Protein AF-A0A6N4TCD5-F1 (afdb_monomer_lite)

Sequence (176 aa):
MNLTTSSFPHFTLLTRANLVRLNRILAWAMVITPVLQFFIRSNLAQALLVDFGLLLAHGILSLILFGLPKVKRQKFTFSMHVMGFRWHVLSPRNEFLLTGHRMAQAISVLPLLFIPGARWLALLMFYPLLKMPVTFIQHLYRAIAFAFQRWGIKYLDAGLVVCIYLFFFITNLLRA

pLDDT: mean 75.92, std 11.94, range [34.78, 91.62]

Structure (mmCIF, N/CA/C/O backbone):
data_AF-A0A6N4TCD5-F1
#
_entry.id   AF-A0A6N4TCD5-F1
#
loop_
_atom_site.group_PDB
_atom_site.id
_atom_site.type_symbol
_atom_site.label_atom_id
_atom_site.label_alt_id
_atom_site.label_comp_id
_atom_site.label_asym_id
_atom_site.label_entity_id
_atom_site.label_seq_id
_atom_site.pdbx_PDB_ins_code
_atom_site.Cartn_x
_atom_site.Cartn_y
_atom_site.Cartn_z
_atom_site.occupancy
_atom_site.B_iso_or_equiv
_atom_site.auth_seq_id
_atom_site.auth_comp_id
_atom_site.auth_asym_id
_atom_site.auth_atom_id
_atom_site.pdbx_PDB_model_num
ATOM 1 N N . MET A 1 1 ? 47.786 36.292 -7.268 1.00 38.09 1 MET A N 1
ATOM 2 C CA . MET A 1 1 ? 46.958 36.176 -6.050 1.00 38.09 1 MET A CA 1
ATOM 3 C C . MET A 1 1 ? 45.861 35.165 -6.368 1.00 38.09 1 MET A C 1
ATOM 5 O O . MET A 1 1 ? 44.871 35.525 -6.986 1.00 38.09 1 MET A O 1
ATOM 9 N N . ASN A 1 2 ? 46.118 33.878 -6.116 1.00 34.78 2 ASN A N 1
ATOM 10 C CA . ASN A 1 2 ? 45.194 32.795 -6.465 1.00 34.78 2 ASN A CA 1
ATOM 11 C C . ASN A 1 2 ? 44.205 32.611 -5.317 1.00 34.78 2 ASN A C 1
ATOM 13 O O . ASN A 1 2 ? 44.589 32.165 -4.238 1.00 34.78 2 ASN A O 1
ATOM 17 N N . LEU A 1 3 ? 42.951 32.990 -5.551 1.00 40.16 3 LEU A N 1
ATOM 18 C CA . LEU A 1 3 ? 41.849 32.700 -4.644 1.00 40.16 3 LEU A CA 1
ATOM 19 C C . LEU A 1 3 ? 41.590 31.193 -4.683 1.00 40.16 3 LEU A C 1
ATOM 21 O O . LEU A 1 3 ? 41.121 30.649 -5.681 1.00 40.16 3 LEU A O 1
ATOM 25 N N . THR A 1 4 ? 41.937 30.519 -3.593 1.00 43.75 4 THR A N 1
ATOM 26 C CA . THR A 1 4 ? 41.515 29.156 -3.303 1.00 43.75 4 THR A CA 1
ATOM 27 C C . THR A 1 4 ? 39.992 29.139 -3.209 1.00 43.75 4 THR A C 1
ATOM 29 O O . THR A 1 4 ? 39.393 29.711 -2.302 1.00 43.75 4 THR A O 1
ATOM 32 N N . THR A 1 5 ? 39.345 28.493 -4.176 1.00 44.97 5 THR A N 1
ATOM 33 C CA . THR A 1 5 ? 37.927 28.151 -4.097 1.00 44.97 5 THR A CA 1
ATOM 34 C C . THR A 1 5 ? 37.738 27.208 -2.914 1.00 44.97 5 THR A C 1
ATOM 36 O O . THR A 1 5 ? 38.120 26.037 -2.981 1.00 44.97 5 THR A O 1
ATOM 39 N N . SER A 1 6 ? 37.188 27.721 -1.817 1.00 43.94 6 SER A N 1
ATOM 40 C CA . SER A 1 6 ? 36.751 26.912 -0.688 1.00 43.94 6 SER A CA 1
ATOM 41 C C . SER A 1 6 ? 35.636 25.975 -1.154 1.00 43.94 6 SER A C 1
ATOM 43 O O . SER A 1 6 ? 34.557 26.392 -1.577 1.00 43.94 6 SER A O 1
ATOM 45 N N . SER A 1 7 ? 35.911 24.676 -1.115 1.00 46.12 7 SER A N 1
ATOM 46 C CA . SER A 1 7 ? 34.927 23.623 -1.327 1.00 46.12 7 SER A CA 1
ATOM 47 C C . SER A 1 7 ? 33.993 23.562 -0.118 1.00 46.12 7 SER A C 1
ATOM 49 O O . SER A 1 7 ? 34.212 22.822 0.838 1.00 46.12 7 SER A O 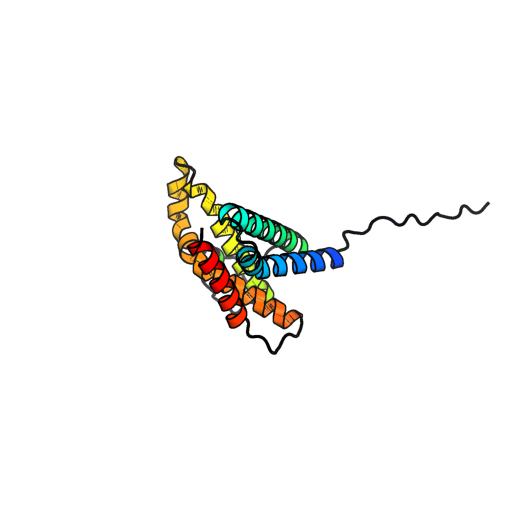1
ATOM 51 N N . PHE A 1 8 ? 32.929 24.361 -0.148 1.00 42.75 8 PHE A N 1
ATOM 52 C CA . PHE A 1 8 ? 31.810 24.181 0.771 1.00 42.75 8 PHE A CA 1
ATOM 53 C C . PHE A 1 8 ? 31.171 22.802 0.523 1.00 42.75 8 PHE A C 1
ATOM 55 O O . PHE A 1 8 ? 30.797 22.505 -0.617 1.00 42.75 8 PHE A O 1
ATOM 62 N N . PRO A 1 9 ? 31.009 21.944 1.550 1.00 44.44 9 PRO A N 1
ATOM 63 C CA . PRO A 1 9 ? 30.309 20.678 1.409 1.00 44.44 9 PRO A CA 1
ATOM 64 C C . PRO A 1 9 ? 28.814 20.987 1.328 1.00 44.44 9 PRO A C 1
ATOM 66 O O . PRO A 1 9 ? 28.097 21.008 2.327 1.00 44.44 9 PRO A O 1
ATOM 69 N N . HIS A 1 10 ? 28.328 21.293 0.128 1.00 45.38 10 HIS A N 1
ATOM 70 C CA . HIS A 1 10 ? 26.904 21.470 -0.089 1.00 45.38 10 HIS A CA 1
ATOM 71 C C . HIS A 1 10 ? 26.194 20.138 0.159 1.00 45.38 10 HIS A C 1
ATOM 73 O O . HIS A 1 10 ? 26.377 19.160 -0.569 1.00 45.38 10 HIS A O 1
ATOM 79 N N . PHE A 1 11 ? 25.373 20.134 1.208 1.00 46.97 11 PHE A N 1
ATOM 80 C CA . PHE A 1 11 ? 24.264 19.228 1.466 1.00 46.97 11 PHE A CA 1
ATOM 81 C C . PHE A 1 11 ? 23.596 18.736 0.171 1.00 46.97 11 PHE A C 1
ATOM 83 O O . PHE A 1 11 ? 22.622 19.305 -0.313 1.00 46.97 11 PHE A O 1
ATOM 90 N N . THR A 1 12 ? 24.069 17.619 -0.373 1.00 52.59 12 THR A N 1
ATOM 91 C CA . THR A 1 12 ? 23.380 16.867 -1.428 1.00 52.59 12 THR A CA 1
ATOM 92 C C . THR A 1 12 ? 22.686 15.661 -0.797 1.00 52.59 12 THR A C 1
ATOM 94 O O . THR A 1 12 ? 22.805 14.523 -1.241 1.00 52.59 12 THR A O 1
ATOM 97 N N . LEU A 1 13 ? 21.927 15.894 0.282 1.00 54.75 13 LEU A N 1
ATOM 98 C CA . LEU A 1 13 ? 21.141 14.844 0.946 1.00 54.75 13 LEU A CA 1
ATOM 99 C C . LEU A 1 13 ? 20.081 14.231 0.012 1.00 54.75 13 LEU A C 1
ATOM 101 O O . LEU A 1 13 ? 19.708 13.070 0.179 1.00 54.75 13 LEU A O 1
ATOM 105 N N . LEU A 1 14 ? 19.666 14.956 -1.029 1.00 70.06 14 LEU A N 1
ATOM 106 C CA . LEU A 1 14 ? 18.610 14.560 -1.961 1.00 70.06 14 LEU A CA 1
ATOM 107 C C . LEU A 1 14 ? 19.151 14.033 -3.299 1.00 70.06 14 LEU A C 1
ATOM 109 O O . LEU A 1 14 ? 18.654 14.384 -4.367 1.00 70.06 14 LEU A O 1
ATOM 113 N N . THR A 1 15 ? 20.159 13.156 -3.282 1.00 84.19 15 THR A N 1
ATOM 114 C CA . THR A 1 15 ? 20.471 12.391 -4.500 1.00 84.19 15 THR A CA 1
ATOM 115 C C . THR A 1 15 ? 19.333 11.418 -4.814 1.00 84.19 15 THR A C 1
ATOM 117 O O . THR A 1 15 ? 18.713 10.835 -3.919 1.00 84.19 15 THR A O 1
ATOM 120 N N . ARG A 1 16 ? 19.084 11.158 -6.104 1.00 81.62 16 ARG A N 1
ATOM 121 C CA . ARG A 1 16 ? 18.098 10.149 -6.535 1.00 81.62 16 ARG A CA 1
ATOM 122 C C . ARG A 1 16 ? 18.355 8.779 -5.894 1.00 81.62 16 ARG A C 1
ATOM 124 O O . ARG A 1 16 ? 17.410 8.066 -5.568 1.00 81.62 16 ARG A O 1
ATOM 131 N N . ALA A 1 17 ? 19.622 8.423 -5.682 1.00 83.31 17 ALA A N 1
ATOM 132 C CA . ALA A 1 17 ? 20.013 7.189 -5.006 1.00 83.31 17 ALA A CA 1
ATOM 133 C C . ALA A 1 17 ? 19.551 7.156 -3.539 1.00 83.31 17 ALA A C 1
ATOM 135 O O . ALA A 1 17 ? 18.978 6.154 -3.106 1.00 83.31 17 ALA A O 1
ATOM 136 N N . ASN A 1 18 ? 19.736 8.251 -2.794 1.00 87.12 18 ASN A N 1
ATOM 137 C CA . ASN A 1 18 ? 19.274 8.368 -1.410 1.00 87.12 18 ASN A CA 1
ATOM 138 C C . ASN A 1 18 ? 17.747 8.317 -1.315 1.00 87.12 18 ASN A C 1
ATOM 140 O O . ASN A 1 18 ? 17.219 7.610 -0.461 1.00 87.12 18 ASN A O 1
ATOM 144 N N . LEU A 1 19 ? 17.033 8.960 -2.242 1.00 86.44 19 LEU A N 1
ATOM 145 C CA . LEU A 1 19 ? 15.571 8.895 -2.294 1.00 86.44 19 LEU A CA 1
ATOM 146 C C . LEU A 1 19 ? 15.054 7.477 -2.575 1.00 86.44 19 LEU A C 1
ATOM 148 O O . LEU A 1 19 ? 14.111 7.028 -1.931 1.00 86.44 19 LEU A O 1
ATOM 152 N N . VAL A 1 20 ? 15.696 6.721 -3.474 1.00 83.69 20 VAL A N 1
ATOM 153 C CA . VAL A 1 20 ? 15.352 5.303 -3.697 1.00 83.69 20 VAL A CA 1
ATOM 154 C C . VAL A 1 20 ? 15.602 4.464 -2.440 1.00 83.69 20 VAL A C 1
ATOM 156 O O . VAL A 1 20 ? 14.801 3.581 -2.125 1.00 83.69 20 VAL A O 1
ATOM 159 N N . ARG A 1 21 ? 16.690 4.732 -1.705 1.00 85.50 21 ARG A N 1
ATOM 160 C CA . ARG A 1 21 ? 16.986 4.058 -0.429 1.00 85.50 21 ARG A CA 1
ATOM 161 C C . ARG A 1 21 ? 15.951 4.401 0.642 1.00 85.50 21 ARG A C 1
ATOM 163 O O . ARG A 1 21 ? 15.476 3.484 1.304 1.00 85.50 21 ARG A O 1
ATOM 170 N N . LEU A 1 22 ? 15.564 5.669 0.769 1.00 87.94 22 LEU A N 1
ATOM 171 C CA . LEU A 1 22 ? 14.515 6.110 1.688 1.00 87.94 22 LEU A CA 1
ATOM 172 C C . LEU A 1 22 ? 13.174 5.456 1.347 1.00 87.94 22 LEU A C 1
ATOM 174 O O . LEU A 1 22 ? 12.535 4.879 2.220 1.00 87.94 22 LEU A O 1
ATOM 178 N N . ASN A 1 23 ? 12.794 5.444 0.067 1.00 86.44 23 ASN A N 1
ATOM 179 C CA . ASN A 1 23 ? 11.556 4.807 -0.378 1.00 86.44 23 ASN A CA 1
ATOM 180 C C . ASN A 1 23 ? 11.506 3.316 -0.023 1.00 86.44 23 ASN A C 1
ATOM 182 O O . ASN A 1 23 ? 10.447 2.782 0.299 1.00 86.44 23 ASN A O 1
ATOM 186 N N . ARG A 1 24 ? 12.666 2.651 -0.052 1.00 82.38 24 ARG A N 1
ATOM 187 C CA . ARG A 1 24 ? 12.828 1.263 0.387 1.00 82.38 24 ARG A CA 1
ATOM 188 C C . ARG A 1 24 ? 12.695 1.108 1.903 1.00 82.38 24 ARG A C 1
ATOM 190 O O . ARG A 1 24 ? 12.089 0.138 2.338 1.00 82.38 24 ARG A O 1
ATOM 197 N N . ILE A 1 25 ? 13.260 2.020 2.693 1.00 87.12 25 ILE A N 1
ATOM 198 C CA . ILE A 1 25 ? 13.125 1.999 4.159 1.00 87.12 25 ILE A CA 1
ATOM 199 C C . ILE A 1 25 ? 11.656 2.169 4.548 1.00 87.12 25 ILE A C 1
ATOM 201 O O . ILE A 1 25 ? 11.150 1.381 5.337 1.00 87.12 25 ILE A O 1
ATOM 205 N N . LEU A 1 26 ? 10.954 3.123 3.929 1.00 86.81 26 LEU A N 1
ATOM 206 C CA . LEU A 1 26 ? 9.521 3.331 4.150 1.00 86.81 26 LEU A CA 1
ATOM 207 C C . LEU A 1 26 ? 8.703 2.081 3.797 1.00 86.81 26 LEU A C 1
ATOM 209 O O . LEU A 1 26 ? 7.819 1.699 4.556 1.00 86.81 26 LEU A O 1
ATOM 213 N N . ALA A 1 27 ? 9.040 1.402 2.693 1.00 83.00 27 ALA A N 1
ATOM 214 C CA . ALA A 1 27 ? 8.392 0.147 2.314 1.00 83.00 27 ALA A CA 1
ATOM 215 C C . ALA A 1 27 ? 8.540 -0.943 3.388 1.00 83.00 27 ALA A C 1
ATOM 217 O O . ALA A 1 27 ? 7.568 -1.615 3.714 1.00 83.00 27 ALA A O 1
ATOM 218 N N . TRP A 1 28 ? 9.738 -1.101 3.961 1.00 83.06 28 TRP A N 1
ATOM 219 C CA . TRP A 1 28 ? 9.966 -2.066 5.042 1.00 83.06 28 TRP A CA 1
ATOM 220 C C . TRP A 1 28 ? 9.320 -1.683 6.351 1.00 83.06 28 TRP A C 1
ATOM 222 O O . TRP A 1 28 ? 8.792 -2.558 7.031 1.00 83.06 28 TRP A O 1
ATOM 232 N N . ALA A 1 29 ? 9.362 -0.398 6.695 1.00 87.94 29 ALA A N 1
ATOM 233 C CA . ALA A 1 29 ? 8.721 0.104 7.894 1.00 87.94 29 ALA A CA 1
ATOM 234 C C . ALA A 1 29 ? 7.249 -0.318 7.898 1.00 87.94 29 ALA A C 1
ATOM 236 O O . ALA A 1 29 ? 6.829 -0.953 8.854 1.00 87.94 29 ALA A O 1
ATOM 237 N N . MET A 1 30 ? 6.530 -0.115 6.786 1.00 84.94 30 MET A N 1
ATOM 238 C CA . MET A 1 30 ? 5.135 -0.549 6.645 1.00 84.94 30 MET A CA 1
ATOM 239 C C . MET A 1 30 ? 4.918 -2.056 6.815 1.00 84.94 30 MET A C 1
ATOM 241 O O . MET A 1 30 ? 3.857 -2.451 7.272 1.00 84.94 30 MET A O 1
ATOM 245 N N . VAL A 1 31 ? 5.869 -2.912 6.423 1.00 83.75 31 VAL A N 1
ATOM 246 C CA . VAL A 1 31 ? 5.744 -4.374 6.605 1.00 83.75 31 VAL A CA 1
ATOM 247 C C . VAL A 1 31 ? 5.981 -4.764 8.066 1.00 83.75 31 VAL A C 1
ATOM 249 O O . VAL A 1 31 ? 5.365 -5.698 8.571 1.00 83.75 31 VAL A O 1
ATOM 252 N N . ILE A 1 32 ? 6.882 -4.058 8.746 1.00 87.50 32 ILE A N 1
ATOM 253 C CA . ILE A 1 32 ? 7.295 -4.352 10.120 1.00 87.50 32 ILE A CA 1
ATOM 254 C C . ILE A 1 32 ? 6.338 -3.720 11.143 1.00 87.50 32 ILE A C 1
ATOM 256 O O . ILE A 1 32 ? 6.231 -4.219 12.265 1.00 87.50 32 ILE A O 1
ATOM 260 N N . THR A 1 33 ? 5.620 -2.652 10.788 1.00 88.69 33 THR A N 1
ATOM 261 C CA . THR A 1 33 ? 4.800 -1.898 11.741 1.00 88.69 33 THR A CA 1
ATOM 262 C C . THR A 1 33 ? 3.742 -2.720 12.474 1.00 88.69 33 THR A C 1
ATOM 264 O O . THR A 1 33 ? 3.699 -2.562 13.695 1.00 88.69 33 THR A O 1
ATOM 267 N N . PRO A 1 34 ? 2.983 -3.663 11.871 1.00 84.31 34 PRO A N 1
ATOM 268 C CA . PRO A 1 34 ? 2.022 -4.451 12.648 1.00 84.31 34 PRO A CA 1
ATOM 269 C C . PRO A 1 34 ? 2.697 -5.319 13.712 1.00 84.31 34 PRO A C 1
ATOM 271 O O . PRO A 1 34 ? 2.149 -5.527 14.794 1.00 84.31 34 PRO A O 1
ATOM 274 N N . VAL A 1 35 ? 3.916 -5.793 13.437 1.00 87.81 35 VAL A N 1
ATOM 275 C CA . VAL A 1 35 ? 4.710 -6.570 14.395 1.00 87.81 35 VAL A CA 1
ATOM 276 C C . VAL A 1 35 ? 5.132 -5.680 15.565 1.00 87.81 35 VAL A C 1
ATOM 278 O O . VAL A 1 35 ? 4.937 -6.044 16.721 1.00 87.81 35 VAL A O 1
ATOM 281 N N . LEU A 1 36 ? 5.661 -4.485 15.290 1.00 88.56 36 LEU A N 1
ATOM 282 C CA . LEU A 1 36 ? 6.076 -3.545 16.338 1.00 88.56 36 LEU A CA 1
ATOM 283 C C . LEU A 1 36 ? 4.895 -3.069 17.192 1.00 88.56 36 LEU A C 1
ATOM 285 O O . LEU A 1 36 ? 4.983 -3.075 18.418 1.00 88.56 36 LEU A O 1
ATOM 289 N N . GLN A 1 37 ? 3.782 -2.706 16.555 1.00 88.06 37 GLN A N 1
ATOM 290 C CA . GLN A 1 37 ? 2.561 -2.268 17.233 1.00 88.06 37 GLN A CA 1
ATOM 291 C C . GLN A 1 37 ? 2.003 -3.357 18.156 1.00 88.06 37 GLN A C 1
ATOM 293 O O . GLN A 1 37 ? 1.545 -3.048 19.256 1.00 88.06 37 GLN A O 1
ATOM 298 N N . PHE A 1 38 ? 2.111 -4.627 17.753 1.00 85.19 38 PHE A N 1
ATOM 299 C CA . PHE A 1 38 ? 1.708 -5.762 18.580 1.00 85.19 38 PHE A CA 1
ATOM 300 C C . PHE A 1 38 ? 2.509 -5.851 19.879 1.00 85.19 38 PHE A C 1
ATOM 302 O O . PHE A 1 38 ? 1.931 -6.062 20.948 1.00 85.19 38 PHE A O 1
ATOM 309 N N . PHE A 1 39 ? 3.831 -5.679 19.806 1.00 89.00 39 PHE A N 1
ATOM 310 C CA . PHE A 1 39 ? 4.695 -5.748 20.985 1.00 89.00 39 PHE A CA 1
ATOM 311 C C . PHE A 1 39 ? 4.561 -4.520 21.889 1.00 89.00 39 PHE A C 1
ATOM 313 O O . PHE A 1 39 ? 4.562 -4.662 23.109 1.00 89.00 39 PHE A O 1
ATOM 320 N N . ILE A 1 40 ? 4.398 -3.330 21.304 1.00 89.19 40 ILE A N 1
ATOM 321 C CA . ILE A 1 40 ? 4.283 -2.061 22.044 1.00 89.19 40 ILE A CA 1
ATOM 322 C C . ILE A 1 40 ? 2.852 -1.843 22.573 1.00 89.19 40 ILE A C 1
ATOM 324 O O . ILE A 1 40 ? 2.622 -0.951 23.385 1.00 89.19 40 ILE A O 1
ATOM 328 N N . ARG A 1 41 ? 1.890 -2.688 22.171 1.00 86.00 41 ARG A N 1
ATOM 329 C CA . ARG A 1 41 ? 0.465 -2.581 22.530 1.00 86.00 41 ARG A CA 1
ATOM 330 C C . ARG A 1 41 ? -0.117 -1.210 22.174 1.00 86.00 41 ARG A C 1
ATOM 332 O O . ARG A 1 41 ? -0.867 -0.620 22.948 1.00 86.00 41 ARG A O 1
ATOM 339 N N . SER A 1 42 ? 0.259 -0.691 21.007 1.00 83.81 42 SER A N 1
ATOM 340 C CA . SER A 1 42 ? -0.278 0.574 20.504 1.00 83.81 42 SER A CA 1
ATOM 341 C C . SER A 1 42 ? -1.791 0.470 20.321 1.00 83.81 42 SER A C 1
ATOM 343 O O . SER A 1 42 ? -2.291 -0.560 19.869 1.00 83.81 42 SER A O 1
ATOM 345 N N . ASN A 1 43 ? -2.527 1.540 20.636 1.00 84.75 43 ASN A N 1
ATOM 346 C CA . ASN A 1 43 ? -3.950 1.572 20.311 1.00 84.75 43 ASN A CA 1
ATOM 347 C C . ASN A 1 43 ? -4.143 1.580 18.781 1.00 84.75 43 ASN A C 1
ATOM 349 O O . ASN A 1 43 ? -3.292 2.075 18.034 1.00 84.75 43 ASN A O 1
ATOM 353 N N . LEU A 1 44 ? -5.264 1.028 18.309 1.00 78.00 44 LEU A N 1
ATOM 354 C CA . LEU A 1 44 ? -5.511 0.865 16.874 1.00 78.00 44 LEU A CA 1
ATOM 355 C C . LEU A 1 44 ? -5.546 2.200 16.127 1.00 78.00 44 LEU A C 1
ATOM 357 O O . LEU A 1 44 ? -5.035 2.286 15.018 1.00 78.00 44 LEU A O 1
ATOM 361 N N . ALA A 1 45 ? -6.099 3.254 16.727 1.00 79.00 45 ALA A N 1
ATOM 362 C CA . ALA A 1 45 ? -6.176 4.562 16.080 1.00 79.00 45 ALA A CA 1
ATOM 363 C C . ALA A 1 45 ? -4.781 5.150 15.787 1.00 79.00 45 ALA A C 1
ATOM 365 O O . ALA A 1 45 ? -4.5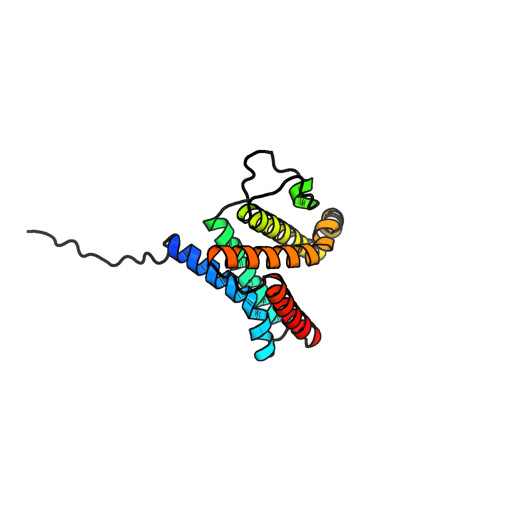31 5.626 14.681 1.00 79.00 45 ALA A O 1
ATOM 366 N N . GLN A 1 46 ? -3.855 5.080 16.747 1.00 80.38 46 GLN A N 1
ATOM 367 C CA . GLN A 1 46 ? -2.470 5.528 16.579 1.00 80.38 46 GLN A CA 1
ATOM 368 C C . GLN A 1 46 ? -1.703 4.613 15.626 1.00 80.38 46 GLN A C 1
ATOM 370 O O . GLN A 1 46 ? -0.965 5.109 14.778 1.00 80.38 46 GLN A O 1
ATOM 375 N N . ALA A 1 47 ? -1.902 3.297 15.733 1.00 82.56 47 ALA A N 1
ATOM 376 C CA . ALA A 1 47 ? -1.318 2.316 14.824 1.00 82.56 47 ALA A CA 1
ATOM 377 C C . ALA A 1 47 ? -1.701 2.610 13.363 1.00 82.56 47 ALA A C 1
ATOM 379 O O . ALA A 1 47 ? -0.829 2.812 12.516 1.00 82.56 47 ALA A O 1
ATOM 380 N N . LEU A 1 48 ? -3.002 2.764 13.098 1.00 81.38 48 LEU A N 1
ATOM 381 C CA . LEU A 1 48 ? -3.529 3.108 11.779 1.00 81.38 48 LEU A CA 1
ATOM 382 C C . LEU A 1 48 ? -3.017 4.461 11.283 1.00 81.38 48 LEU A C 1
ATOM 384 O O . LEU A 1 48 ? -2.707 4.589 10.101 1.00 81.38 48 LEU A O 1
ATOM 388 N N . LEU A 1 49 ? -2.901 5.464 12.159 1.00 83.50 49 LEU A N 1
ATOM 389 C CA . LEU A 1 49 ? -2.362 6.773 11.787 1.00 83.50 49 LEU A CA 1
ATOM 390 C C . LEU A 1 49 ? -0.902 6.667 11.319 1.00 83.50 49 LEU A C 1
ATOM 392 O O . LEU A 1 49 ? -0.540 7.251 10.297 1.00 83.50 49 LEU A O 1
ATOM 396 N N . VAL A 1 50 ? -0.072 5.912 12.046 1.00 84.12 50 VAL A N 1
ATOM 397 C CA . VAL A 1 50 ? 1.337 5.687 11.692 1.00 84.12 50 VAL A CA 1
ATOM 398 C C . VAL A 1 50 ? 1.444 4.924 10.375 1.00 84.12 50 VAL A C 1
ATOM 400 O O . VAL A 1 50 ? 2.182 5.349 9.484 1.00 84.12 50 VAL A O 1
ATOM 403 N N . ASP A 1 51 ? 0.676 3.846 10.216 1.00 83.50 51 ASP A N 1
ATOM 404 C CA . ASP A 1 51 ? 0.672 3.044 8.991 1.00 83.50 51 ASP A CA 1
ATOM 405 C C . ASP A 1 51 ? 0.208 3.858 7.784 1.00 83.50 51 ASP A C 1
ATOM 407 O O . ASP A 1 51 ? 0.814 3.797 6.712 1.00 83.50 51 ASP A O 1
ATOM 411 N N . PHE A 1 52 ? -0.816 4.691 7.968 1.00 80.25 52 PHE A N 1
ATOM 412 C CA . PHE A 1 52 ? -1.302 5.595 6.936 1.00 80.25 52 PHE A CA 1
ATOM 413 C C . PHE A 1 52 ? -0.269 6.668 6.577 1.00 80.25 52 PHE A C 1
ATOM 415 O O . PHE A 1 52 ? -0.040 6.931 5.395 1.00 80.25 52 PHE A O 1
ATOM 422 N N . GLY A 1 53 ? 0.409 7.252 7.568 1.00 83.94 53 GLY A N 1
ATOM 423 C CA . GLY A 1 53 ? 1.491 8.212 7.346 1.00 83.94 53 GLY A CA 1
ATOM 424 C C . GLY A 1 53 ? 2.659 7.609 6.561 1.00 83.94 53 GLY A C 1
ATOM 425 O O . GLY A 1 53 ? 3.138 8.212 5.597 1.00 83.94 53 GLY A O 1
ATOM 426 N N . LEU A 1 54 ? 3.077 6.389 6.912 1.00 85.12 54 LEU A N 1
ATOM 427 C CA . LEU A 1 54 ? 4.113 5.649 6.187 1.00 85.12 54 LEU A CA 1
ATOM 428 C C . LEU A 1 54 ? 3.679 5.310 4.757 1.00 85.12 54 LEU A C 1
ATOM 430 O O . LEU A 1 54 ? 4.470 5.481 3.825 1.00 85.12 54 LEU A O 1
ATOM 434 N N . LEU A 1 55 ? 2.423 4.892 4.571 1.00 83.00 55 LEU A N 1
ATOM 435 C CA . LEU A 1 55 ? 1.841 4.609 3.261 1.00 83.00 55 LEU A CA 1
ATOM 436 C C . LEU A 1 55 ? 1.819 5.845 2.366 1.00 83.00 55 LEU A C 1
ATOM 438 O O . LEU A 1 55 ? 2.232 5.767 1.207 1.00 83.00 55 LEU A O 1
ATOM 442 N N . LEU A 1 56 ? 1.390 6.992 2.896 1.00 82.12 56 LEU A N 1
ATOM 443 C CA . LEU A 1 56 ? 1.396 8.257 2.167 1.00 82.12 56 LEU A CA 1
ATOM 444 C C . LEU A 1 56 ? 2.817 8.675 1.788 1.00 82.12 56 LEU A C 1
ATOM 446 O O . LEU A 1 56 ? 3.069 8.976 0.622 1.00 82.12 56 LEU A O 1
ATOM 450 N N . ALA A 1 57 ? 3.756 8.640 2.736 1.00 85.81 57 ALA A N 1
ATOM 451 C CA . ALA A 1 57 ? 5.147 9.001 2.479 1.00 85.81 57 ALA A CA 1
ATOM 452 C C . ALA A 1 57 ? 5.777 8.099 1.403 1.00 85.81 57 ALA A C 1
ATOM 454 O O . ALA A 1 57 ? 6.384 8.596 0.450 1.00 85.81 57 ALA A O 1
ATOM 455 N N . HIS A 1 58 ? 5.586 6.780 1.508 1.00 85.00 58 HIS A N 1
ATOM 456 C CA . HIS A 1 58 ? 6.057 5.816 0.515 1.00 85.00 58 HIS A CA 1
ATOM 457 C C . HIS A 1 58 ? 5.389 6.021 -0.852 1.00 85.00 58 HIS A C 1
ATOM 459 O O . HIS A 1 58 ? 6.058 5.980 -1.886 1.00 85.00 58 HIS A O 1
ATOM 465 N N . GLY A 1 59 ? 4.075 6.253 -0.877 1.00 78.94 59 GLY A N 1
ATOM 466 C CA . GLY A 1 59 ? 3.306 6.467 -2.100 1.00 78.94 59 GLY A CA 1
ATOM 467 C C . GLY A 1 59 ? 3.739 7.729 -2.845 1.00 78.94 59 GLY A C 1
ATOM 468 O O . GLY A 1 59 ? 4.055 7.662 -4.035 1.00 78.94 59 GLY A O 1
ATOM 469 N N . ILE A 1 60 ? 3.832 8.860 -2.139 1.00 81.94 60 ILE A N 1
ATOM 470 C CA . ILE A 1 60 ? 4.288 10.145 -2.691 1.00 81.94 60 ILE A CA 1
ATOM 471 C C . ILE A 1 60 ? 5.711 10.008 -3.231 1.00 81.94 60 ILE A C 1
ATOM 473 O O . ILE A 1 60 ? 5.977 10.354 -4.384 1.00 81.94 60 ILE A O 1
ATOM 477 N N . LEU A 1 61 ? 6.625 9.446 -2.438 1.00 84.00 61 LEU A N 1
ATOM 478 C CA . LEU A 1 61 ? 8.013 9.287 -2.854 1.00 84.00 61 LEU A CA 1
ATOM 479 C C . LEU A 1 61 ? 8.150 8.323 -4.044 1.00 84.00 61 LEU A C 1
ATOM 481 O O . LEU A 1 61 ? 8.933 8.573 -4.963 1.00 84.00 61 LEU A O 1
ATOM 485 N N . SER A 1 62 ? 7.345 7.261 -4.092 1.00 78.81 62 SER A N 1
ATOM 486 C CA . SER A 1 62 ? 7.282 6.349 -5.238 1.00 78.81 62 SER A CA 1
ATOM 487 C C . SER A 1 62 ? 6.785 7.043 -6.508 1.00 78.81 62 SER A C 1
ATOM 489 O O . SER A 1 62 ? 7.348 6.808 -7.580 1.00 78.81 62 SER A O 1
ATOM 491 N N . LEU A 1 63 ? 5.787 7.926 -6.408 1.00 78.25 63 LEU A N 1
ATOM 492 C CA . LEU A 1 63 ? 5.310 8.726 -7.541 1.00 78.25 63 LEU A CA 1
ATOM 493 C C . LEU A 1 63 ? 6.391 9.685 -8.046 1.00 78.25 63 LEU A C 1
ATOM 495 O O . LEU A 1 63 ? 6.632 9.731 -9.252 1.00 78.25 63 LEU A O 1
ATOM 499 N N . ILE A 1 64 ? 7.093 10.373 -7.143 1.00 81.06 64 ILE A N 1
ATOM 500 C CA . ILE A 1 64 ? 8.209 11.266 -7.493 1.00 81.06 64 ILE A CA 1
ATOM 501 C C . ILE A 1 64 ? 9.323 10.490 -8.216 1.00 81.06 64 ILE A C 1
ATOM 503 O O . ILE A 1 64 ? 9.860 10.951 -9.222 1.00 81.06 64 ILE A O 1
ATOM 507 N N . LEU A 1 65 ? 9.672 9.291 -7.737 1.00 80.56 65 LEU A N 1
ATOM 508 C CA . LEU A 1 65 ? 10.808 8.528 -8.268 1.00 80.56 65 LEU A CA 1
ATOM 509 C C . LEU A 1 65 ? 10.505 7.756 -9.553 1.00 80.56 65 LEU A C 1
ATOM 511 O O . LEU A 1 65 ? 11.409 7.552 -10.378 1.00 80.56 65 LEU A O 1
ATOM 515 N N . PHE A 1 66 ? 9.272 7.268 -9.699 1.00 76.38 66 PHE A N 1
ATOM 516 C CA . PHE A 1 66 ? 8.917 6.281 -10.719 1.00 76.38 66 PHE A CA 1
ATOM 517 C C . PHE A 1 66 ? 7.791 6.724 -11.656 1.00 76.38 66 PHE A C 1
ATOM 519 O O . PHE A 1 66 ? 7.658 6.118 -12.727 1.00 76.38 66 PHE A O 1
ATOM 526 N N . GLY A 1 67 ? 7.044 7.769 -11.296 1.00 73.88 67 GLY A N 1
ATOM 527 C CA . GLY A 1 67 ? 5.893 8.268 -12.038 1.00 73.88 67 GLY A CA 1
ATOM 528 C C . GLY A 1 67 ? 4.715 7.293 -12.066 1.00 73.88 67 GLY A C 1
ATOM 529 O O . GLY A 1 67 ? 4.696 6.263 -11.388 1.00 73.88 67 GLY A O 1
ATOM 530 N N . LEU A 1 68 ? 3.725 7.619 -12.895 1.00 69.31 68 LEU A N 1
ATOM 531 C CA . LEU A 1 68 ? 2.571 6.758 -13.143 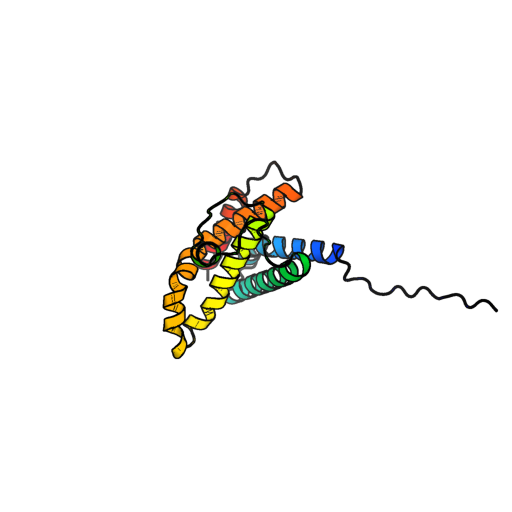1.00 69.31 68 LEU A CA 1
ATOM 532 C C . LEU A 1 68 ? 2.969 5.487 -13.922 1.00 69.31 68 LEU A C 1
ATOM 534 O O . LEU A 1 68 ? 3.944 5.505 -14.688 1.00 69.31 68 LEU A O 1
ATOM 538 N N . PRO A 1 69 ? 2.223 4.376 -13.763 1.00 63.03 69 PRO A N 1
ATOM 539 C CA . PRO A 1 69 ? 2.437 3.175 -14.564 1.00 63.03 69 PRO A CA 1
ATOM 540 C C . PRO A 1 69 ? 2.389 3.517 -16.060 1.00 63.03 69 PRO A C 1
ATOM 542 O O . PRO A 1 69 ? 1.476 4.192 -16.524 1.00 63.03 69 PRO A O 1
ATOM 545 N N . LYS A 1 70 ? 3.377 3.051 -16.834 1.00 65.00 70 LYS A N 1
ATOM 546 C CA . LYS A 1 70 ? 3.431 3.251 -18.293 1.00 65.00 70 LYS A CA 1
ATOM 547 C C . LYS A 1 70 ? 3.109 1.934 -18.992 1.00 65.00 70 LYS A C 1
ATOM 549 O O . LYS A 1 70 ? 3.894 0.988 -18.904 1.00 65.00 70 LYS A O 1
ATOM 554 N N . VAL A 1 71 ? 1.986 1.862 -19.704 1.00 60.72 71 VAL A N 1
ATOM 555 C CA . VAL A 1 71 ? 1.629 0.702 -20.535 1.00 60.72 71 VAL A CA 1
ATOM 556 C C . VAL A 1 71 ? 2.073 0.990 -21.969 1.00 60.72 71 VAL A C 1
ATOM 558 O O . VAL A 1 71 ? 1.554 1.890 -22.615 1.00 60.72 71 VAL A O 1
ATOM 561 N N . LYS A 1 72 ? 3.083 0.256 -22.460 1.00 54.28 72 LYS A N 1
ATOM 562 C CA . LYS A 1 72 ? 3.774 0.550 -23.733 1.00 54.28 72 LYS A CA 1
ATOM 563 C C . LYS A 1 72 ? 2.923 0.360 -25.002 1.00 54.28 72 LYS A C 1
ATOM 565 O O 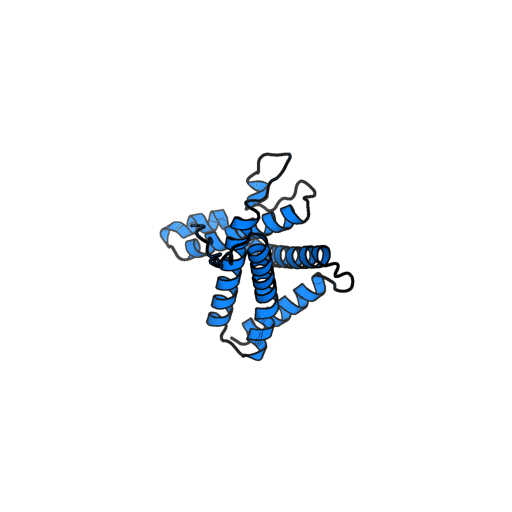. LYS A 1 72 ? 3.393 0.745 -26.064 1.00 54.28 72 LYS A O 1
ATOM 570 N N . ARG A 1 73 ? 1.741 -0.271 -24.938 1.00 55.03 73 ARG A N 1
ATOM 571 C CA . ARG A 1 73 ? 1.019 -0.722 -26.148 1.00 55.03 73 ARG A CA 1
ATOM 572 C C . ARG A 1 73 ? -0.476 -0.388 -26.244 1.00 55.03 73 ARG A C 1
ATOM 574 O O . ARG A 1 73 ? -1.033 -0.621 -27.304 1.00 55.03 73 ARG A O 1
ATOM 581 N N . GLN A 1 74 ? -1.125 0.185 -25.228 1.00 54.41 74 GLN A N 1
ATOM 582 C CA . GLN A 1 74 ? -2.547 0.561 -25.316 1.00 54.41 74 GLN A CA 1
ATOM 583 C C . GLN A 1 74 ? -2.888 1.749 -24.412 1.00 54.41 74 GLN A C 1
ATOM 585 O O . GLN A 1 74 ? -2.279 1.928 -23.355 1.00 54.41 74 GLN A O 1
ATOM 590 N N . LYS A 1 75 ? -3.885 2.542 -24.834 1.00 59.00 75 LYS A N 1
ATOM 591 C CA . LYS A 1 75 ? -4.496 3.597 -24.015 1.00 59.00 75 LYS A CA 1
ATOM 592 C C . LYS A 1 75 ? -5.102 2.949 -22.765 1.00 59.00 75 LYS A C 1
ATOM 594 O O . LYS A 1 75 ? -5.837 1.972 -22.868 1.00 59.00 75 LYS A O 1
ATOM 599 N N . PHE A 1 76 ? -4.761 3.476 -21.594 1.00 62.41 76 PHE A N 1
ATOM 600 C CA . PHE A 1 76 ? -5.314 3.051 -20.309 1.00 62.41 76 PHE A CA 1
ATOM 601 C C . PHE A 1 76 ? -6.849 3.071 -20.342 1.00 62.41 76 PHE A C 1
ATOM 603 O O . PHE A 1 76 ? -7.440 4.119 -20.590 1.00 62.41 76 PHE A O 1
ATOM 610 N N . THR A 1 77 ? -7.498 1.927 -20.104 1.00 67.69 77 THR A N 1
ATOM 611 C CA . THR A 1 77 ? -8.966 1.819 -20.120 1.00 67.69 77 THR A CA 1
ATOM 612 C C . THR A 1 77 ? -9.555 1.891 -18.714 1.00 67.69 77 THR A C 1
ATOM 614 O O . THR A 1 77 ? -8.951 1.429 -17.740 1.00 67.69 77 THR A O 1
ATOM 617 N N . PHE A 1 78 ? -10.778 2.418 -18.607 1.00 66.69 78 PHE A N 1
ATOM 618 C CA . PHE A 1 78 ? -11.562 2.434 -17.366 1.00 66.69 78 PHE A CA 1
ATOM 619 C C . PHE A 1 78 ? -11.637 1.040 -16.721 1.00 66.69 78 PHE A C 1
ATOM 621 O O . PHE A 1 78 ? -11.420 0.889 -15.521 1.00 66.69 78 PHE A O 1
ATOM 628 N N . SER A 1 79 ? -11.825 -0.006 -17.529 1.00 67.38 79 SER A N 1
ATOM 629 C CA . SER A 1 79 ? -11.897 -1.401 -17.078 1.00 67.38 79 SER A CA 1
ATOM 630 C C . SER A 1 79 ? -10.603 -1.897 -16.418 1.00 67.38 79 SER A C 1
ATOM 632 O O . SER A 1 79 ? -10.648 -2.708 -15.490 1.00 67.38 79 SER A O 1
ATOM 634 N N . MET A 1 80 ? -9.440 -1.398 -16.852 1.00 68.69 80 MET A N 1
ATOM 635 C CA . MET A 1 80 ? -8.154 -1.720 -16.227 1.00 68.69 80 MET A CA 1
ATOM 636 C C . MET A 1 80 ? -7.944 -0.986 -14.900 1.00 68.69 80 MET A C 1
ATOM 638 O O . MET A 1 80 ? -7.342 -1.560 -13.989 1.00 68.69 80 MET A O 1
ATOM 642 N N . HIS A 1 81 ? -8.411 0.255 -14.769 1.00 67.19 81 HIS A N 1
ATOM 643 C CA . HIS A 1 81 ? -8.245 1.025 -13.535 1.00 67.19 81 HIS A CA 1
ATOM 644 C C . HIS A 1 81 ? -9.300 0.685 -12.488 1.00 67.19 81 HIS A C 1
ATOM 646 O O . HIS A 1 81 ? -8.945 0.274 -11.391 1.00 67.19 81 HIS A O 1
ATOM 652 N N . VAL A 1 82 ? -10.576 0.758 -12.851 1.00 64.88 82 VAL A N 1
ATOM 653 C CA . VAL A 1 82 ? -11.692 0.641 -11.906 1.00 64.88 82 VAL A CA 1
ATOM 654 C C . VAL A 1 82 ? -12.097 -0.811 -11.694 1.00 64.88 82 VAL A C 1
ATOM 656 O O . VAL A 1 82 ? -12.284 -1.250 -10.562 1.00 64.88 82 VAL A O 1
ATOM 659 N N . MET A 1 83 ? -12.195 -1.589 -12.776 1.00 63.44 83 MET A N 1
ATOM 660 C CA . MET A 1 83 ? -12.792 -2.928 -12.688 1.00 63.44 83 MET A CA 1
ATOM 661 C C . MET A 1 83 ? -11.794 -4.035 -12.340 1.00 63.44 83 MET A C 1
ATOM 663 O O . MET A 1 83 ? -12.163 -5.143 -11.934 1.00 63.44 83 MET A O 1
ATOM 667 N N . GLY A 1 84 ? -10.506 -3.732 -12.448 1.00 60.91 84 GLY A N 1
ATOM 668 C CA . GLY A 1 84 ? -9.451 -4.654 -12.081 1.00 60.91 84 GLY A CA 1
ATOM 669 C C . GLY A 1 84 ? -9.059 -5.644 -13.180 1.00 60.91 84 GLY A C 1
ATOM 670 O O . GLY A 1 84 ? -8.102 -6.395 -12.975 1.00 60.91 84 GLY A O 1
ATOM 671 N N . PHE A 1 85 ? -9.741 -5.630 -14.331 1.00 63.12 85 PHE A N 1
ATOM 672 C CA . PHE A 1 85 ? -9.528 -6.596 -15.409 1.00 63.12 85 PHE A CA 1
ATOM 673 C C . PHE A 1 85 ? -8.107 -6.505 -15.967 1.00 63.12 85 PHE A C 1
ATOM 675 O O . PHE A 1 85 ? -7.592 -5.422 -16.262 1.00 63.12 85 PHE A O 1
ATOM 682 N N . ARG A 1 86 ? -7.456 -7.666 -16.067 1.00 62.84 86 ARG A N 1
ATOM 683 C CA . ARG A 1 86 ? -6.110 -7.820 -16.619 1.00 62.84 86 ARG A CA 1
ATOM 684 C C . ARG A 1 86 ? -6.253 -8.514 -17.961 1.00 62.84 86 ARG A C 1
ATOM 686 O O . ARG A 1 86 ? -6.447 -9.719 -18.003 1.00 62.84 86 ARG A O 1
ATOM 693 N N . TRP A 1 87 ? -6.166 -7.748 -19.037 1.00 53.34 87 TRP A N 1
ATOM 694 C CA . TRP A 1 87 ? -6.233 -8.319 -20.381 1.00 53.34 87 TRP A CA 1
ATOM 695 C C . TRP A 1 87 ? -4.885 -8.916 -20.818 1.00 53.34 87 TRP A C 1
ATOM 697 O O . TRP A 1 87 ? -4.861 -9.775 -21.690 1.00 53.34 87 TRP A O 1
ATOM 707 N N . HIS A 1 88 ? -3.770 -8.531 -20.171 1.00 63.62 88 HIS A N 1
ATOM 708 C CA . HIS A 1 88 ? -2.414 -8.966 -20.535 1.00 63.62 88 HIS A CA 1
ATOM 709 C C . HIS A 1 88 ? -1.460 -9.103 -19.336 1.00 63.62 88 HIS A C 1
ATOM 711 O O . HIS A 1 88 ? -1.642 -8.463 -18.295 1.00 63.62 88 HIS A O 1
ATOM 717 N N . VAL A 1 89 ? -0.400 -9.899 -19.526 1.00 69.12 89 VAL A N 1
ATOM 718 C CA . VAL A 1 89 ? 0.743 -10.021 -18.607 1.00 69.12 89 VAL A CA 1
ATOM 719 C C . VAL A 1 89 ? 1.529 -8.706 -18.613 1.00 69.12 89 VAL A C 1
ATOM 721 O O . VAL A 1 89 ? 1.985 -8.241 -19.659 1.00 69.12 89 VAL A O 1
ATOM 724 N N . LEU A 1 90 ? 1.665 -8.074 -17.449 1.00 71.25 90 LEU A N 1
ATOM 725 C CA . LEU A 1 90 ? 2.403 -6.823 -17.272 1.00 71.25 90 LEU A CA 1
ATOM 726 C C . LEU A 1 90 ? 3.781 -7.126 -16.674 1.00 71.25 90 LEU A C 1
ATOM 728 O O . LEU A 1 90 ? 3.971 -8.129 -15.992 1.00 71.25 90 LEU A O 1
ATOM 732 N N . SER A 1 91 ? 4.756 -6.238 -16.884 1.00 74.56 91 SER A N 1
ATOM 733 C CA . SER A 1 91 ? 6.037 -6.364 -16.178 1.00 74.56 91 SER A CA 1
ATOM 734 C C . SER A 1 91 ? 5.827 -6.226 -14.661 1.00 74.56 91 SER A C 1
ATOM 736 O O . SER A 1 91 ? 4.994 -5.407 -14.258 1.00 74.56 91 SER A O 1
ATOM 738 N N . PRO A 1 92 ? 6.601 -6.921 -13.802 1.00 71.75 92 PRO A N 1
ATOM 739 C CA . PRO A 1 92 ? 6.423 -6.884 -12.343 1.00 71.75 92 PRO A CA 1
ATOM 740 C C . PRO A 1 92 ? 6.335 -5.466 -11.759 1.00 71.75 92 PRO A C 1
ATOM 742 O O . PRO A 1 92 ? 5.491 -5.172 -10.915 1.00 71.75 92 PRO A O 1
ATOM 745 N N . ARG A 1 93 ? 7.136 -4.536 -12.294 1.00 73.50 93 ARG A N 1
ATOM 746 C CA . ARG A 1 93 ? 7.086 -3.110 -11.940 1.00 73.50 93 ARG A CA 1
ATOM 747 C C . ARG A 1 93 ? 5.731 -2.468 -12.256 1.00 73.50 93 ARG A C 1
ATOM 749 O O . ARG A 1 93 ? 5.186 -1.746 -11.427 1.00 73.50 93 ARG A O 1
ATOM 756 N N . ASN A 1 94 ? 5.202 -2.686 -13.457 1.00 74.06 94 ASN A N 1
ATOM 757 C CA . ASN A 1 94 ? 3.915 -2.119 -13.857 1.00 74.06 94 ASN A CA 1
ATOM 758 C C . ASN A 1 94 ? 2.755 -2.773 -13.099 1.00 74.06 94 ASN A C 1
ATOM 760 O O . ASN A 1 94 ? 1.767 -2.104 -12.816 1.00 74.06 94 ASN A O 1
ATOM 764 N N . GLU A 1 95 ? 2.886 -4.047 -12.730 1.00 73.94 95 GLU A N 1
ATOM 765 C CA . GLU A 1 95 ? 1.928 -4.732 -11.863 1.00 73.94 95 GLU A CA 1
ATOM 766 C C . GLU A 1 95 ? 1.862 -4.114 -10.468 1.00 73.94 95 GLU A C 1
ATOM 768 O O . GLU A 1 95 ? 0.768 -3.855 -9.959 1.00 73.94 95 GLU A O 1
ATOM 773 N N . PHE A 1 96 ? 3.024 -3.849 -9.870 1.00 74.88 96 PHE A N 1
ATOM 774 C CA . PHE A 1 96 ? 3.130 -3.160 -8.590 1.00 74.88 96 PHE A CA 1
ATOM 775 C C . PHE A 1 96 ? 2.514 -1.755 -8.661 1.00 74.88 96 PHE A C 1
ATOM 777 O O . PHE A 1 96 ? 1.616 -1.438 -7.885 1.00 74.88 96 PHE A O 1
ATOM 784 N N . LEU A 1 97 ? 2.898 -0.948 -9.655 1.00 75.19 97 LEU A N 1
ATOM 785 C CA . LEU A 1 97 ? 2.362 0.408 -9.823 1.00 75.19 97 LEU A CA 1
ATOM 786 C C . LEU A 1 97 ? 0.847 0.424 -10.083 1.00 75.19 97 LEU A C 1
ATOM 788 O O . LEU A 1 97 ? 0.146 1.285 -9.560 1.00 75.19 97 LEU A O 1
ATOM 792 N N . LEU A 1 98 ? 0.322 -0.528 -10.862 1.00 76.75 98 LEU A N 1
ATOM 793 C CA . LEU A 1 98 ? -1.113 -0.618 -11.135 1.00 76.75 98 LEU A CA 1
ATOM 794 C C . LEU A 1 98 ? -1.909 -0.992 -9.880 1.00 76.75 98 LEU A C 1
ATOM 796 O O . LEU A 1 98 ? -2.956 -0.403 -9.627 1.00 76.75 98 LEU A O 1
ATOM 800 N N . THR A 1 99 ? -1.421 -1.949 -9.088 1.00 77.25 99 THR A N 1
ATOM 801 C CA . THR A 1 99 ? -2.064 -2.305 -7.809 1.00 77.25 99 THR A CA 1
ATOM 802 C C . THR A 1 99 ? -2.002 -1.161 -6.797 1.00 77.25 99 THR A C 1
ATOM 804 O O . THR A 1 99 ? -3.013 -0.879 -6.163 1.00 77.25 99 THR A O 1
ATOM 807 N N . GLY A 1 100 ? -0.884 -0.428 -6.730 1.00 74.88 100 GLY A N 1
ATOM 808 C CA . GLY A 1 100 ? -0.765 0.775 -5.900 1.00 74.88 100 GLY A CA 1
ATOM 809 C C . GLY A 1 100 ? -1.708 1.898 -6.343 1.00 74.88 100 GLY A C 1
ATOM 810 O O . GLY A 1 100 ? -2.350 2.533 -5.514 1.00 74.88 100 GLY A O 1
ATOM 811 N N . HIS A 1 101 ? -1.881 2.098 -7.652 1.00 76.56 101 HIS A N 1
ATOM 812 C CA . HIS A 1 101 ? -2.845 3.069 -8.172 1.00 76.56 101 HIS A CA 1
ATOM 813 C C . HIS A 1 101 ? -4.293 2.705 -7.814 1.00 76.56 101 HIS A C 1
ATOM 815 O O . HIS A 1 101 ? -5.051 3.568 -7.384 1.00 76.56 101 HIS A O 1
ATOM 821 N N . ARG A 1 102 ? -4.674 1.426 -7.935 1.00 77.62 102 ARG A N 1
ATOM 822 C CA . ARG A 1 102 ? -6.006 0.942 -7.527 1.00 77.62 102 ARG A CA 1
ATOM 823 C C . ARG A 1 102 ? -6.246 1.125 -6.028 1.00 77.62 102 ARG A C 1
ATOM 825 O O . ARG A 1 102 ? -7.343 1.504 -5.631 1.00 77.62 102 ARG A O 1
ATOM 832 N N . MET A 1 103 ? -5.215 0.908 -5.212 1.00 77.62 103 MET A N 1
ATOM 833 C CA . MET A 1 103 ? -5.269 1.192 -3.779 1.00 77.62 103 MET A CA 1
ATOM 834 C C . MET A 1 103 ? -5.511 2.675 -3.508 1.00 77.62 103 MET A C 1
ATOM 836 O O . MET A 1 103 ? -6.411 3.024 -2.753 1.00 77.62 103 MET A O 1
ATOM 840 N N . ALA A 1 104 ? -4.739 3.550 -4.158 1.00 77.12 104 ALA A N 1
ATOM 841 C CA . ALA A 1 104 ? -4.884 4.993 -4.011 1.00 77.12 104 ALA A CA 1
ATOM 842 C C . ALA A 1 104 ? -6.284 5.466 -4.431 1.00 77.12 104 ALA A C 1
ATOM 844 O O . ALA A 1 104 ? -6.873 6.300 -3.751 1.00 77.12 104 ALA A O 1
ATOM 845 N N . GLN A 1 105 ? -6.850 4.888 -5.496 1.00 74.75 105 GLN A N 1
ATOM 846 C CA . GLN A 1 105 ? -8.235 5.135 -5.895 1.00 74.75 105 GLN A CA 1
ATOM 847 C C . GLN A 1 105 ? -9.218 4.723 -4.793 1.00 74.75 105 GLN A C 1
ATOM 849 O O . GLN A 1 105 ? -10.027 5.545 -4.375 1.00 74.75 105 GLN A O 1
ATOM 854 N N . ALA A 1 106 ? -9.120 3.498 -4.271 1.00 75.75 106 ALA A N 1
ATOM 855 C CA . ALA A 1 106 ? -9.993 3.034 -3.192 1.00 75.75 106 ALA A CA 1
ATOM 856 C C . ALA A 1 106 ? -9.892 3.924 -1.935 1.00 75.75 106 ALA A C 1
ATOM 858 O O . ALA A 1 106 ? -10.912 4.284 -1.350 1.00 75.75 106 ALA A O 1
ATOM 859 N N . ILE A 1 107 ? -8.679 4.351 -1.568 1.00 77.31 107 ILE A N 1
ATOM 860 C CA . ILE A 1 107 ? -8.436 5.266 -0.442 1.00 77.31 107 ILE A CA 1
ATOM 861 C C . ILE A 1 107 ? -9.006 6.663 -0.713 1.00 77.31 107 ILE A C 1
ATOM 863 O O . ILE A 1 107 ? -9.593 7.262 0.179 1.00 77.31 107 ILE A O 1
ATOM 867 N N . SER A 1 108 ? -8.897 7.185 -1.935 1.00 77.38 108 SER A N 1
ATOM 868 C CA . SER A 1 108 ? -9.450 8.505 -2.277 1.00 77.38 108 SER A CA 1
ATOM 869 C C . SER A 1 108 ? -10.981 8.567 -2.224 1.00 77.38 108 SER A C 1
ATOM 871 O O . SER A 1 108 ? -11.541 9.649 -2.073 1.00 77.38 108 SER A O 1
ATOM 873 N N . VAL A 1 109 ? -11.660 7.417 -2.314 1.00 75.50 109 VAL A N 1
ATOM 874 C CA . VAL A 1 109 ? -13.127 7.320 -2.244 1.00 75.50 109 VAL A CA 1
ATOM 875 C C . VAL A 1 109 ? -13.625 7.243 -0.796 1.00 75.50 109 VAL A C 1
ATOM 877 O O . VAL A 1 109 ? -14.742 7.676 -0.523 1.00 75.50 109 VAL A O 1
ATOM 880 N N . LEU A 1 110 ? -12.808 6.766 0.153 1.00 77.62 110 LEU A N 1
ATOM 881 C CA . LEU A 1 110 ? -13.170 6.657 1.577 1.00 77.62 110 LEU A CA 1
ATOM 882 C C . LEU A 1 110 ? -13.744 7.963 2.171 1.00 77.62 110 LEU A C 1
ATOM 884 O O . LEU A 1 110 ? -14.810 7.897 2.781 1.00 77.62 110 LEU A O 1
ATOM 888 N N . PRO A 1 111 ? -13.138 9.152 1.958 1.00 80.69 111 PRO A N 1
ATOM 889 C CA . PRO A 1 111 ? -13.687 10.421 2.443 1.00 80.69 111 PRO A CA 1
ATOM 890 C C . PRO A 1 111 ? -15.102 10.731 1.933 1.00 80.69 111 PRO A C 1
ATOM 892 O O . PRO A 1 111 ? -15.891 11.345 2.650 1.00 80.69 111 PRO A O 1
ATOM 895 N N . LEU A 1 112 ? -15.457 10.279 0.723 1.00 79.19 112 LEU A N 1
ATOM 896 C CA . LEU A 1 112 ? -16.768 10.545 0.118 1.00 79.19 112 LEU A CA 1
ATOM 897 C C . LEU A 1 112 ? -17.915 9.865 0.877 1.00 79.19 112 LEU A C 1
ATOM 899 O O . LEU A 1 112 ? -19.045 10.346 0.826 1.00 79.19 112 LEU A O 1
ATOM 903 N N . LEU A 1 113 ? -17.637 8.790 1.626 1.00 76.69 113 LEU A N 1
ATOM 904 C CA . LEU A 1 113 ? -18.625 8.126 2.487 1.00 76.69 113 LEU A CA 1
ATOM 905 C C . LEU A 1 113 ? -19.093 9.032 3.638 1.00 76.69 113 LEU A C 1
ATOM 907 O O . LEU A 1 113 ? -20.230 8.922 4.108 1.00 76.69 113 LEU A O 1
ATOM 911 N N . PHE A 1 114 ? -18.237 9.964 4.059 1.00 80.81 114 PHE A N 1
ATOM 912 C CA . PHE A 1 114 ? -18.490 10.864 5.181 1.00 80.81 114 PHE A CA 1
ATOM 913 C C . PHE A 1 114 ? -19.140 12.188 4.761 1.00 80.81 114 PHE A C 1
ATOM 915 O O . PHE A 1 114 ? -19.611 12.923 5.623 1.00 80.81 114 PHE A O 1
ATOM 922 N N . ILE A 1 115 ? -19.235 12.478 3.456 1.00 83.19 115 ILE A N 1
ATOM 923 C CA . ILE A 1 115 ? -19.867 13.694 2.923 1.00 83.19 115 ILE A CA 1
ATOM 924 C C . ILE A 1 115 ? -21.317 13.368 2.526 1.00 83.19 115 ILE A C 1
ATOM 926 O O . ILE A 1 115 ? -21.518 12.688 1.518 1.00 83.19 115 ILE A O 1
ATOM 930 N N . PRO A 1 116 ? -22.348 13.858 3.249 1.00 76.81 116 PRO A N 1
ATOM 931 C CA . PRO A 1 116 ? -23.744 13.457 3.035 1.00 76.81 116 PRO A CA 1
ATOM 932 C C . PRO A 1 116 ? -24.235 13.608 1.587 1.00 76.81 116 PRO A C 1
ATOM 934 O O . PRO A 1 116 ? -24.894 12.708 1.071 1.00 76.81 116 PRO A O 1
ATOM 937 N N . GLY A 1 117 ? -23.858 14.697 0.907 1.00 80.94 117 GLY A N 1
ATOM 938 C CA . GLY A 1 117 ? -24.248 14.967 -0.483 1.00 80.94 117 GLY A CA 1
ATOM 939 C C . GLY A 1 117 ? -23.479 14.172 -1.547 1.00 80.94 117 GLY A C 1
ATOM 940 O O . GLY A 1 117 ? -23.922 14.110 -2.690 1.00 80.94 117 GLY A O 1
ATOM 941 N N . ALA A 1 118 ? -22.355 13.538 -1.196 1.00 79.00 118 ALA A N 1
ATOM 942 C CA . ALA A 1 118 ? -21.497 12.807 -2.136 1.00 79.00 118 ALA A CA 1
ATOM 943 C C . ALA A 1 118 ? -21.595 11.277 -1.994 1.00 79.00 118 ALA A C 1
ATOM 945 O O . ALA A 1 118 ? -20.955 10.545 -2.751 1.00 79.00 118 ALA A O 1
ATOM 946 N N . ARG A 1 119 ? -22.425 10.768 -1.071 1.00 76.69 119 ARG A N 1
ATOM 947 C CA . ARG A 1 119 ? -22.586 9.322 -0.824 1.00 76.69 119 ARG A CA 1
ATOM 948 C C . ARG A 1 119 ? -23.019 8.542 -2.070 1.00 76.69 119 ARG A C 1
ATOM 950 O O . ARG A 1 119 ? -22.592 7.408 -2.261 1.00 76.69 119 ARG A O 1
ATOM 957 N N . TRP A 1 120 ? -23.797 9.160 -2.958 1.00 75.75 120 TRP A N 1
ATOM 958 C CA . TRP A 1 120 ? -24.209 8.558 -4.232 1.00 75.75 120 TRP A CA 1
ATOM 959 C C . TRP A 1 120 ? -23.029 8.308 -5.183 1.00 75.75 120 TRP A C 1
ATOM 961 O O . TRP A 1 120 ? -22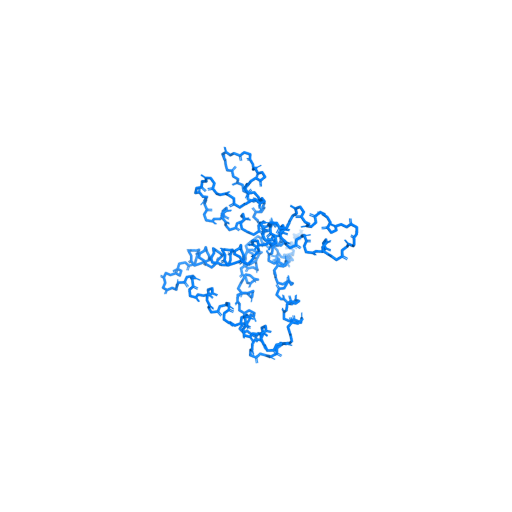.993 7.290 -5.870 1.00 75.75 120 TRP A O 1
ATOM 971 N N . LEU A 1 121 ? -22.013 9.178 -5.173 1.00 71.69 121 LEU A N 1
ATOM 972 C CA . LEU A 1 121 ? -20.771 8.955 -5.923 1.00 71.69 121 LEU A CA 1
ATOM 973 C C . LEU A 1 121 ? -19.972 7.791 -5.327 1.00 71.69 121 LEU A C 1
ATOM 975 O O . LEU A 1 121 ? -19.400 6.995 -6.068 1.00 71.69 121 LEU A O 1
ATOM 979 N N . ALA A 1 122 ? -19.990 7.635 -4.001 1.00 69.56 122 ALA A N 1
ATOM 980 C CA . ALA A 1 122 ? -19.380 6.483 -3.346 1.00 69.56 122 ALA A CA 1
ATOM 981 C C . ALA A 1 122 ? -20.096 5.163 -3.694 1.00 69.56 122 ALA A C 1
ATOM 983 O O . ALA A 1 122 ? -19.428 4.142 -3.819 1.00 69.56 122 ALA A O 1
ATOM 984 N N . LEU A 1 123 ? -21.416 5.179 -3.935 1.00 69.56 123 LEU A N 1
ATOM 985 C CA . LEU A 1 123 ? -22.161 4.018 -4.447 1.00 69.56 123 LEU A CA 1
ATOM 986 C C . LEU A 1 123 ? -21.741 3.645 -5.879 1.00 69.56 123 LEU A C 1
ATOM 988 O O . LEU A 1 123 ? -21.525 2.470 -6.167 1.00 69.56 123 LEU A O 1
ATOM 992 N N . LEU A 1 124 ? -21.533 4.630 -6.761 1.00 68.69 124 LEU A N 1
ATOM 993 C CA . LEU A 1 124 ? -20.999 4.388 -8.113 1.00 68.69 124 LEU A CA 1
ATOM 994 C C . LEU A 1 124 ? -19.557 3.850 -8.086 1.00 68.69 124 LEU A C 1
ATOM 996 O O . LEU A 1 124 ? -19.149 3.093 -8.967 1.00 68.69 124 LEU A O 1
ATOM 1000 N N . MET A 1 125 ? -18.792 4.208 -7.053 1.00 70.75 125 MET A N 1
ATOM 1001 C CA . MET A 1 125 ? -17.415 3.760 -6.822 1.00 70.75 125 MET A CA 1
ATOM 1002 C C . MET A 1 125 ? -17.313 2.659 -5.751 1.00 70.75 125 MET A C 1
ATOM 1004 O O . MET A 1 125 ? -16.222 2.371 -5.252 1.00 70.75 125 MET A O 1
ATOM 1008 N N . PHE A 1 126 ? -18.431 2.000 -5.431 1.00 73.00 126 PHE A N 1
ATOM 1009 C CA . PHE A 1 126 ? -18.503 0.970 -4.394 1.00 73.00 126 PHE A CA 1
ATOM 1010 C C . PHE A 1 126 ? -17.700 -0.276 -4.765 1.00 73.00 126 PHE A C 1
ATOM 1012 O O . PHE A 1 126 ? -17.097 -0.923 -3.914 1.00 73.00 126 PHE A O 1
ATOM 1019 N N . TYR A 1 127 ? -17.634 -0.597 -6.055 1.00 73.25 127 TYR A N 1
ATOM 1020 C CA . TYR A 1 127 ? -16.911 -1.768 -6.535 1.00 73.25 127 TYR A CA 1
ATOM 1021 C C . TYR A 1 127 ? -15.399 -1.737 -6.211 1.00 73.25 127 TYR A C 1
ATOM 1023 O O . TYR A 1 127 ? -14.888 -2.731 -5.685 1.00 73.25 127 TYR A O 1
ATOM 1031 N N . PRO A 1 128 ? -14.666 -0.625 -6.437 1.00 69.12 128 PRO A N 1
ATOM 1032 C CA . PRO A 1 128 ? -13.316 -0.437 -5.900 1.00 69.12 128 PRO A CA 1
ATOM 1033 C C . PRO A 1 128 ? -13.187 -0.659 -4.387 1.00 69.12 128 PRO A C 1
ATOM 1035 O O . PRO A 1 128 ? -12.223 -1.293 -3.957 1.00 69.12 128 PRO A O 1
ATOM 1038 N N . LEU A 1 129 ? -14.149 -0.176 -3.590 1.00 72.56 129 LEU A N 1
ATOM 1039 C CA . LEU A 1 129 ? -14.147 -0.349 -2.133 1.00 72.56 129 LEU A CA 1
ATOM 1040 C C . LEU A 1 129 ? -14.334 -1.819 -1.741 1.00 72.56 129 LEU A C 1
ATOM 1042 O O . LEU A 1 129 ? -13.564 -2.343 -0.940 1.00 72.56 129 LEU A O 1
ATOM 1046 N N . LEU A 1 130 ? -15.284 -2.517 -2.368 1.00 78.44 130 LEU A N 1
ATOM 1047 C CA . LEU A 1 130 ? -15.532 -3.943 -2.136 1.00 78.44 130 LEU A CA 1
ATOM 1048 C C . LEU A 1 130 ? -14.296 -4.798 -2.457 1.00 78.44 130 LEU A C 1
ATOM 1050 O O . LEU A 1 130 ? -14.002 -5.778 -1.776 1.00 78.44 130 LEU A O 1
ATOM 1054 N N . LYS A 1 131 ? -13.534 -4.410 -3.484 1.00 74.44 131 LYS A N 1
ATOM 1055 C CA . LYS A 1 131 ? -12.290 -5.085 -3.876 1.00 74.44 131 LYS A CA 1
ATOM 1056 C C . LYS A 1 131 ? -11.069 -4.675 -3.062 1.00 74.44 131 LYS A C 1
ATOM 1058 O O . LYS A 1 131 ? -9.999 -5.249 -3.293 1.00 74.44 131 LYS A O 1
ATOM 1063 N N . MET A 1 132 ? -11.179 -3.709 -2.152 1.00 77.00 132 MET A N 1
ATOM 1064 C CA . MET A 1 132 ? -10.036 -3.177 -1.413 1.00 77.00 132 MET A CA 1
ATOM 1065 C C . MET A 1 132 ? -9.271 -4.270 -0.645 1.00 77.00 132 MET A C 1
ATOM 1067 O O . MET A 1 132 ? -8.055 -4.322 -0.828 1.00 77.00 132 MET A O 1
ATOM 1071 N N . PRO A 1 133 ? -9.906 -5.209 0.094 1.00 78.62 133 PRO A N 1
ATOM 1072 C CA . PRO A 1 133 ? -9.167 -6.239 0.833 1.00 78.62 133 PRO A CA 1
ATOM 1073 C C . PRO A 1 133 ? -8.335 -7.144 -0.084 1.00 78.62 133 PRO A C 1
ATOM 1075 O O . PRO A 1 133 ? -7.148 -7.373 0.144 1.00 78.62 133 PRO A O 1
ATOM 1078 N N . VAL A 1 134 ? -8.929 -7.598 -1.191 1.00 81.31 134 VAL A N 1
ATOM 1079 C CA . VAL A 1 134 ? -8.239 -8.443 -2.179 1.00 81.31 134 VAL A CA 1
ATOM 1080 C C . VAL A 1 134 ? -7.124 -7.663 -2.875 1.00 81.31 134 VAL A C 1
ATOM 1082 O O . VAL A 1 134 ? -6.023 -8.178 -3.064 1.00 81.31 134 VAL A O 1
ATOM 1085 N N . THR A 1 135 ? -7.386 -6.407 -3.238 1.00 78.62 135 THR A N 1
ATOM 1086 C CA . THR A 1 135 ? -6.395 -5.523 -3.868 1.00 78.62 135 THR A CA 1
ATOM 1087 C C . THR A 1 135 ? -5.229 -5.245 -2.923 1.00 78.62 135 THR A C 1
ATOM 1089 O O . THR A 1 135 ? -4.090 -5.187 -3.378 1.00 78.62 135 THR A O 1
ATOM 1092 N N . PHE A 1 136 ? -5.490 -5.143 -1.618 1.00 80.38 136 PHE A N 1
ATOM 1093 C CA . PHE A 1 136 ? -4.478 -4.987 -0.579 1.00 80.38 136 PHE A CA 1
ATOM 1094 C C . PHE A 1 136 ? -3.576 -6.199 -0.462 1.00 80.38 136 PHE A C 1
ATOM 1096 O O . PHE A 1 136 ? -2.361 -6.057 -0.596 1.00 80.38 136 PHE A O 1
ATOM 1103 N N . ILE A 1 137 ? -4.152 -7.392 -0.351 1.00 84.44 137 ILE A N 1
ATOM 1104 C CA . ILE A 1 137 ? -3.379 -8.637 -0.310 1.00 84.44 137 ILE A CA 1
ATOM 1105 C C . ILE A 1 137 ? -2.544 -8.796 -1.588 1.00 84.44 137 ILE A C 1
ATOM 1107 O O . ILE A 1 137 ? -1.351 -9.088 -1.524 1.00 84.44 137 ILE A O 1
ATOM 1111 N N . GLN A 1 138 ? -3.136 -8.538 -2.759 1.00 81.44 138 GLN A N 1
ATOM 1112 C CA . GLN A 1 138 ? -2.421 -8.600 -4.036 1.00 81.44 138 GLN A CA 1
ATOM 1113 C C . GLN A 1 138 ? -1.289 -7.573 -4.128 1.00 81.44 138 GLN A C 1
ATOM 1115 O O . GLN A 1 138 ? -0.220 -7.890 -4.654 1.00 81.44 138 GLN A O 1
ATOM 1120 N N . HIS A 1 139 ? -1.517 -6.347 -3.655 1.00 83.00 139 HIS A N 1
ATOM 1121 C CA . HIS A 1 139 ? -0.504 -5.301 -3.650 1.00 83.00 139 HIS A CA 1
ATOM 1122 C C . HIS A 1 139 ? 0.653 -5.669 -2.722 1.00 83.00 139 HIS A C 1
ATOM 1124 O O . HIS A 1 139 ? 1.803 -5.619 -3.153 1.00 83.00 139 HIS A O 1
ATOM 1130 N N . LEU A 1 140 ? 0.348 -6.119 -1.502 1.00 81.50 140 LEU A N 1
ATOM 1131 C CA . LEU A 1 140 ? 1.335 -6.526 -0.507 1.00 81.50 140 LEU A CA 1
ATOM 1132 C C . LEU A 1 140 ? 2.170 -7.714 -1.002 1.00 81.50 140 LEU A C 1
ATOM 1134 O O . LEU A 1 140 ? 3.397 -7.638 -1.007 1.00 81.50 140 LEU A O 1
ATOM 1138 N N . TYR A 1 141 ? 1.520 -8.761 -1.522 1.00 84.94 141 TYR A N 1
ATOM 1139 C CA . TYR A 1 141 ? 2.207 -9.914 -2.109 1.00 84.94 141 TYR A CA 1
ATOM 1140 C C . TYR A 1 141 ? 3.166 -9.492 -3.225 1.00 84.94 141 TYR A C 1
ATOM 1142 O O . TYR A 1 141 ? 4.337 -9.865 -3.222 1.00 84.94 141 TYR A O 1
ATOM 1150 N N . ARG A 1 142 ? 2.699 -8.671 -4.175 1.00 81.94 142 ARG A N 1
ATOM 1151 C CA . ARG A 1 142 ? 3.538 -8.217 -5.295 1.00 81.94 142 ARG A CA 1
ATOM 1152 C C . ARG A 1 142 ? 4.651 -7.283 -4.856 1.00 81.94 142 ARG A C 1
ATOM 1154 O O . ARG A 1 142 ? 5.726 -7.339 -5.445 1.00 81.94 142 ARG A O 1
ATOM 1161 N N . ALA A 1 143 ? 4.409 -6.441 -3.855 1.00 77.81 143 ALA A N 1
ATOM 1162 C CA . ALA A 1 143 ? 5.426 -5.573 -3.278 1.00 77.81 143 ALA A CA 1
ATOM 1163 C C . ALA A 1 143 ? 6.568 -6.407 -2.685 1.00 77.81 143 ALA A C 1
ATOM 1165 O O . ALA A 1 143 ? 7.730 -6.173 -3.016 1.00 77.81 143 ALA A O 1
ATOM 1166 N N . ILE A 1 144 ? 6.228 -7.427 -1.889 1.00 82.31 144 ILE A N 1
ATOM 1167 C CA . ILE A 1 144 ? 7.194 -8.336 -1.265 1.00 82.31 144 ILE A CA 1
ATOM 1168 C C . ILE A 1 144 ? 7.916 -9.168 -2.327 1.00 82.31 144 ILE A C 1
ATOM 1170 O O . ILE A 1 144 ? 9.143 -9.189 -2.351 1.00 82.31 144 ILE A O 1
ATOM 1174 N N . ALA A 1 145 ? 7.188 -9.784 -3.261 1.00 83.75 145 ALA A N 1
ATOM 1175 C CA . ALA A 1 145 ? 7.783 -10.588 -4.328 1.00 83.75 145 ALA A CA 1
ATOM 1176 C C . ALA A 1 145 ? 8.741 -9.763 -5.208 1.00 83.75 145 ALA A C 1
ATOM 1178 O O . ALA A 1 145 ? 9.851 -10.201 -5.517 1.00 83.75 145 ALA A O 1
ATOM 1179 N N . PHE A 1 146 ? 8.352 -8.540 -5.578 1.00 78.38 146 PHE A N 1
ATOM 1180 C CA . PHE A 1 146 ? 9.210 -7.634 -6.339 1.00 78.38 146 PHE A CA 1
ATOM 1181 C C . PHE A 1 146 ? 10.438 -7.184 -5.531 1.00 78.38 146 PHE A C 1
ATOM 1183 O O . PHE A 1 146 ? 11.535 -7.083 -6.084 1.00 78.38 146 PHE A O 1
ATOM 1190 N N . ALA A 1 147 ? 10.283 -6.945 -4.225 1.00 76.12 147 ALA A N 1
ATOM 1191 C CA . ALA A 1 147 ? 11.395 -6.634 -3.330 1.00 76.12 147 ALA A CA 1
ATOM 1192 C C . ALA A 1 147 ? 12.385 -7.806 -3.220 1.00 76.12 147 ALA A C 1
ATOM 1194 O O . ALA A 1 147 ? 13.589 -7.598 -3.371 1.00 76.12 147 ALA A O 1
ATOM 1195 N N . PHE A 1 148 ? 11.883 -9.032 -3.052 1.00 85.06 148 PHE A N 1
ATOM 1196 C CA . PHE A 1 148 ? 12.692 -10.250 -2.991 1.00 85.06 148 PHE A CA 1
ATOM 1197 C C . PHE A 1 148 ? 13.503 -10.455 -4.267 1.00 85.06 148 PHE A C 1
ATOM 1199 O O . PHE A 1 148 ? 14.722 -10.616 -4.193 1.00 85.06 148 PHE A O 1
ATOM 1206 N N . GLN A 1 149 ? 12.861 -10.340 -5.435 1.00 81.75 149 GLN A N 1
ATOM 1207 C CA . GLN A 1 149 ? 13.544 -10.409 -6.730 1.00 81.75 149 GLN A CA 1
ATOM 1208 C C . GLN A 1 149 ? 14.651 -9.362 -6.846 1.00 81.75 149 GLN A C 1
ATOM 1210 O O . GLN A 1 149 ? 15.766 -9.672 -7.265 1.00 81.75 149 GLN A O 1
ATOM 1215 N N . ARG A 1 150 ? 14.363 -8.119 -6.451 1.00 76.00 150 ARG A N 1
ATOM 1216 C CA . ARG A 1 150 ? 15.324 -7.020 -6.546 1.00 76.00 150 ARG A CA 1
ATOM 1217 C C . ARG A 1 150 ? 16.547 -7.222 -5.651 1.00 76.00 150 ARG A C 1
ATOM 1219 O O . ARG A 1 150 ? 17.597 -6.666 -5.963 1.00 76.00 150 ARG A O 1
ATOM 1226 N N . TRP A 1 151 ? 16.423 -7.957 -4.550 1.00 76.12 151 TRP A N 1
ATOM 1227 C CA . TRP A 1 151 ? 17.521 -8.150 -3.595 1.00 76.12 151 TRP A CA 1
ATOM 1228 C C . TRP A 1 151 ? 18.061 -9.572 -3.554 1.00 76.12 151 TRP A C 1
ATOM 1230 O O . TRP A 1 151 ? 18.845 -9.896 -2.670 1.00 76.12 151 TRP A O 1
ATOM 1240 N N . GLY A 1 152 ? 17.667 -10.413 -4.510 1.00 80.94 152 GLY A N 1
ATOM 1241 C CA . GLY A 1 152 ? 18.177 -11.776 -4.612 1.00 80.94 152 GLY A CA 1
ATOM 1242 C C . GLY A 1 152 ? 17.768 -12.680 -3.448 1.00 80.94 152 GLY A C 1
ATOM 1243 O O . GLY A 1 152 ? 18.420 -13.696 -3.220 1.00 80.94 152 GLY A O 1
ATOM 1244 N N . ILE A 1 153 ? 16.696 -12.344 -2.725 1.00 82.81 153 ILE A N 1
ATOM 1245 C CA . ILE A 1 153 ? 16.133 -13.218 -1.694 1.00 82.81 153 ILE A CA 1
ATOM 1246 C C . ILE A 1 153 ? 15.397 -14.348 -2.415 1.00 82.81 153 ILE A C 1
ATOM 1248 O O . ILE A 1 153 ? 14.368 -14.120 -3.048 1.00 82.81 153 ILE A O 1
ATOM 1252 N N . LYS A 1 154 ? 15.955 -15.561 -2.351 1.00 81.00 154 LYS A N 1
ATOM 1253 C CA . LYS A 1 154 ? 15.417 -16.756 -3.029 1.00 81.00 154 LYS A CA 1
ATOM 1254 C C . LYS A 1 154 ? 14.786 -17.780 -2.081 1.00 81.00 154 LYS A C 1
ATOM 1256 O O . LYS A 1 154 ? 14.081 -18.663 -2.544 1.00 81.00 154 LYS A O 1
ATOM 1261 N N . TYR A 1 155 ? 15.064 -17.678 -0.782 1.00 81.75 155 TYR A N 1
ATOM 1262 C CA . TYR A 1 155 ? 14.708 -18.682 0.228 1.00 81.75 155 TYR A CA 1
ATOM 1263 C C . TYR A 1 155 ? 13.451 -18.331 1.039 1.00 81.75 155 TYR A C 1
ATOM 1265 O O . TYR A 1 155 ? 12.978 -19.156 1.812 1.00 81.75 155 TYR A O 1
ATOM 1273 N N . LEU A 1 156 ? 12.918 -17.116 0.885 1.00 82.81 156 LEU A N 1
ATOM 1274 C CA . LEU A 1 156 ? 11.696 -16.679 1.560 1.00 82.81 156 LEU A CA 1
ATOM 1275 C C . LEU A 1 156 ? 10.535 -16.645 0.572 1.00 82.81 156 LEU A C 1
ATOM 1277 O O . LEU A 1 156 ? 10.654 -16.079 -0.515 1.00 82.81 156 LEU A O 1
ATOM 1281 N N . ASP A 1 157 ? 9.402 -17.208 0.987 1.00 88.31 157 ASP A N 1
ATOM 1282 C CA . ASP A 1 157 ? 8.151 -17.123 0.243 1.00 88.31 157 ASP A CA 1
ATOM 1283 C C . ASP A 1 157 ? 7.423 -15.807 0.555 1.00 88.31 157 ASP A C 1
ATOM 1285 O O . ASP A 1 157 ? 7.240 -15.424 1.714 1.00 88.31 157 ASP A O 1
ATOM 1289 N N . ALA A 1 158 ? 7.005 -15.093 -0.491 1.00 85.38 158 ALA A N 1
ATOM 1290 C CA . ALA A 1 158 ? 6.296 -13.826 -0.335 1.00 85.38 158 ALA A CA 1
ATOM 1291 C C . ALA A 1 158 ? 4.909 -14.019 0.299 1.00 85.38 158 ALA A C 1
ATOM 1293 O O . ALA A 1 158 ? 4.453 -13.150 1.041 1.00 85.38 158 ALA A O 1
ATOM 1294 N N . GLY A 1 159 ? 4.254 -15.155 0.039 1.00 87.88 159 GLY A N 1
ATOM 1295 C CA . GLY A 1 159 ? 2.977 -15.516 0.651 1.00 87.88 159 GLY A CA 1
ATOM 1296 C C . GLY A 1 159 ? 3.104 -15.702 2.159 1.00 87.88 159 GLY A C 1
ATOM 1297 O O . GLY A 1 159 ? 2.301 -15.148 2.903 1.00 87.88 159 GLY A O 1
ATOM 1298 N N . LEU A 1 160 ? 4.159 -16.374 2.627 1.00 89.50 160 LEU A N 1
ATOM 1299 C CA . LEU A 1 160 ? 4.439 -16.526 4.056 1.00 89.50 160 LEU A CA 1
ATOM 1300 C C . LEU A 1 160 ? 4.577 -15.170 4.763 1.00 89.50 160 LEU A C 1
ATOM 1302 O O . LEU A 1 160 ? 3.974 -14.965 5.814 1.00 89.50 160 LEU A O 1
ATOM 1306 N N . VAL A 1 161 ? 5.318 -14.221 4.179 1.00 87.56 161 VAL A N 1
ATOM 1307 C CA . VAL A 1 161 ? 5.463 -12.873 4.760 1.00 87.56 161 VAL A CA 1
ATOM 1308 C C . VAL A 1 161 ? 4.128 -12.127 4.789 1.00 87.56 161 VAL A C 1
ATOM 1310 O O . VAL A 1 161 ? 3.825 -11.471 5.784 1.00 87.56 161 VAL A O 1
ATOM 1313 N N . VAL A 1 162 ? 3.300 -12.262 3.746 1.00 89.00 162 VAL A N 1
ATOM 1314 C CA . VAL A 1 162 ? 1.928 -11.723 3.742 1.00 89.00 162 VAL A CA 1
ATOM 1315 C C . VAL A 1 162 ? 1.092 -12.345 4.862 1.00 89.00 162 VAL A C 1
ATOM 1317 O O . VAL A 1 162 ? 0.409 -11.617 5.577 1.00 89.00 162 VAL A O 1
ATOM 1320 N N . CYS A 1 163 ? 1.151 -13.664 5.054 1.00 91.62 163 CYS A N 1
ATOM 1321 C CA . CYS A 1 163 ? 0.412 -14.347 6.116 1.00 91.62 163 CYS A CA 1
ATOM 1322 C C . CYS A 1 163 ? 0.841 -13.867 7.506 1.00 91.62 163 CYS A C 1
ATOM 1324 O O . CYS A 1 163 ? -0.016 -13.571 8.333 1.00 91.62 163 CYS A O 1
ATOM 1326 N N . ILE A 1 164 ? 2.150 -13.732 7.746 1.00 89.38 164 ILE A N 1
ATOM 1327 C CA . ILE A 1 164 ? 2.690 -13.195 9.004 1.00 89.38 164 ILE A CA 1
ATOM 1328 C C . ILE A 1 164 ? 2.194 -11.761 9.223 1.00 89.38 164 ILE A C 1
ATOM 1330 O O . ILE A 1 164 ? 1.691 -11.444 10.300 1.00 89.38 164 ILE A O 1
ATOM 1334 N N . TYR A 1 165 ? 2.281 -10.910 8.198 1.00 88.25 165 TYR A N 1
ATOM 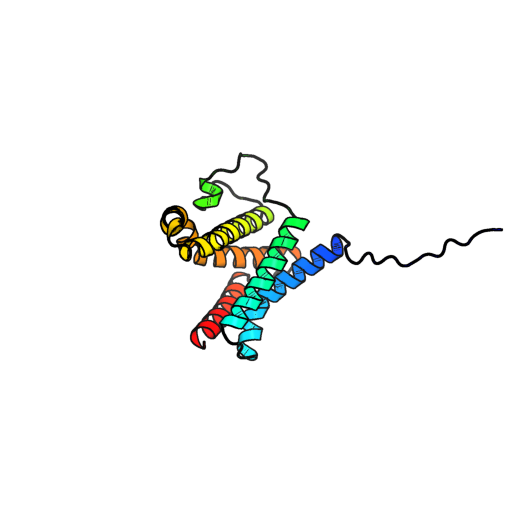1335 C CA . TYR A 1 165 ? 1.784 -9.536 8.253 1.00 88.25 165 TYR A CA 1
ATOM 1336 C C . TYR A 1 165 ? 0.300 -9.485 8.643 1.00 88.25 165 TYR A C 1
ATOM 1338 O O . TYR A 1 165 ? -0.073 -8.786 9.585 1.00 88.25 165 TYR A O 1
ATOM 1346 N N . LEU A 1 166 ? -0.543 -10.257 7.948 1.00 88.62 166 LEU A N 1
ATOM 1347 C CA . LEU A 1 166 ? -1.985 -10.295 8.196 1.00 88.62 166 LEU A CA 1
ATOM 1348 C C . LEU A 1 166 ? -2.311 -10.851 9.581 1.00 88.62 166 LEU A C 1
ATOM 1350 O O . LEU A 1 166 ? -3.198 -10.323 10.241 1.00 88.62 166 LEU A O 1
ATOM 1354 N N . PHE A 1 167 ? -1.586 -11.871 10.043 1.00 89.62 167 PHE A N 1
ATOM 1355 C CA . PHE A 1 167 ? -1.761 -12.429 11.380 1.00 89.62 167 PHE A CA 1
ATOM 1356 C C . PHE A 1 167 ? -1.567 -11.359 12.462 1.00 89.62 167 PHE A C 1
ATOM 1358 O O . PHE A 1 167 ? -2.446 -11.170 13.304 1.00 89.62 167 PHE A O 1
ATOM 1365 N N . PHE A 1 168 ? -0.456 -10.616 12.418 1.00 87.62 168 PHE A N 1
ATOM 1366 C CA . PHE A 1 168 ? -0.197 -9.553 13.394 1.00 87.62 168 PHE A CA 1
ATOM 1367 C C . PHE A 1 168 ? -1.185 -8.393 13.258 1.00 87.62 168 PHE A C 1
ATOM 1369 O O . PHE A 1 168 ? -1.689 -7.908 14.268 1.00 87.62 168 PHE A O 1
ATOM 1376 N N . PHE A 1 169 ? -1.524 -7.998 12.028 1.00 84.69 169 PHE A N 1
ATOM 1377 C CA . PHE A 1 169 ? -2.509 -6.947 11.777 1.00 84.69 169 PHE A CA 1
ATOM 1378 C C . PHE A 1 169 ? -3.892 -7.298 12.350 1.00 84.69 169 PHE A C 1
ATOM 1380 O O . PHE A 1 169 ? -4.465 -6.516 13.105 1.00 84.69 169 PHE A O 1
ATOM 1387 N N . ILE A 1 170 ? -4.408 -8.496 12.054 1.00 85.56 170 ILE A N 1
ATOM 1388 C CA . ILE A 1 170 ? -5.700 -8.976 12.567 1.00 85.56 170 ILE A CA 1
ATOM 1389 C C . ILE A 1 170 ? -5.654 -9.107 14.089 1.00 85.56 170 ILE A C 1
ATOM 1391 O O . ILE A 1 170 ? -6.595 -8.709 14.768 1.00 85.56 170 ILE A O 1
ATOM 1395 N N . THR A 1 171 ? -4.556 -9.617 14.647 1.00 85.38 171 THR A N 1
ATOM 1396 C CA . THR A 1 171 ? -4.444 -9.762 16.104 1.00 85.38 171 THR A CA 1
ATOM 1397 C C . THR A 1 171 ? -4.435 -8.407 16.813 1.00 85.38 171 THR A C 1
ATOM 1399 O O . THR A 1 171 ? -5.026 -8.282 17.881 1.00 85.38 171 THR A O 1
ATOM 1402 N N . ASN A 1 172 ? -3.817 -7.381 16.222 1.00 82.44 172 ASN A N 1
ATOM 1403 C CA . ASN A 1 172 ? -3.906 -6.013 16.737 1.00 82.44 172 ASN A CA 1
ATOM 1404 C C . ASN A 1 172 ? -5.327 -5.457 16.634 1.00 82.44 172 ASN A C 1
ATOM 1406 O O . ASN A 1 172 ? -5.790 -4.829 17.580 1.00 82.44 172 ASN A O 1
ATOM 1410 N N . LEU A 1 173 ? -6.029 -5.730 15.529 1.00 80.81 173 LEU A N 1
ATOM 1411 C CA . LEU A 1 173 ? -7.420 -5.314 15.344 1.00 80.81 173 LEU A CA 1
ATOM 1412 C C . LEU A 1 173 ? -8.346 -5.911 16.415 1.00 80.81 173 LEU A C 1
ATOM 1414 O O . LEU A 1 173 ? -9.202 -5.211 16.932 1.00 80.81 173 LEU A O 1
ATOM 1418 N N . LEU A 1 174 ? -8.164 -7.189 16.761 1.00 83.00 174 LEU A N 1
ATOM 1419 C CA . LEU A 1 174 ? -8.997 -7.895 17.744 1.00 83.00 174 LEU A CA 1
ATOM 1420 C C . LEU A 1 174 ? -8.706 -7.514 19.204 1.00 83.00 174 LEU A C 1
ATOM 1422 O O . LEU A 1 174 ? -9.467 -7.884 20.093 1.00 83.00 174 LEU A O 1
ATOM 1426 N N . ARG A 1 175 ? -7.583 -6.839 19.466 1.00 76.94 175 ARG A N 1
ATOM 1427 C CA . ARG A 1 175 ? -7.185 -6.384 20.809 1.00 76.94 175 ARG A CA 1
ATOM 1428 C C . ARG A 1 175 ? -7.606 -4.948 21.116 1.00 76.94 175 ARG A C 1
ATOM 1430 O O . ARG A 1 175 ? -7.491 -4.547 22.273 1.00 76.94 175 ARG A O 1
ATOM 1437 N N . ALA A 1 176 ? -7.973 -4.184 20.093 1.00 63.53 176 ALA A N 1
ATOM 1438 C CA . ALA A 1 176 ? -8.315 -2.771 20.182 1.00 63.53 176 ALA A CA 1
ATOM 1439 C C . ALA A 1 176 ? -9.801 -2.549 20.450 1.00 63.53 176 ALA A C 1
ATOM 1441 O O . ALA A 1 176 ? -10.098 -1.522 21.096 1.00 63.53 176 ALA A O 1
#

Foldseek 3Di:
DDDDDPPDPPPPCPDLVNLVVVLVVLLVCLLCLLVVCLVVVPAPVVSVVVSVVSLVVSLVSCCVNPNAQDDPPDDDDPCVQQVVDDPDDDDLVSQLRSLSSLLVLLVVLVVLCVPPVSVVVSVVSVSSVVCNVVSVLSNQLSSQVVVCVVVVNDPDHSVVSSVVSVVSVVVSVVSD

Secondary structure (DSSP, 8-state):
------------TT-HHHHHHHHHHHHHHHHHHHHHHHHHT--HHHHHHHHHHHHHHHHHHHHHHH-S---SSSPPPHHHHTS----SPPPHHHHHHHHHHHHHHHHHHGGGGGSGGGHHHHHHTHHHHHTHHHHHHHHHHHHHHHHHHHHT--SS-HHHHHHHHHHHHHHHHHH-

Radius of gyration: 19.96 Å; chains: 1; bounding box: 71×55×49 Å